Protein 6J2M (pdb70)

Nearest PDB structures (foldseek):
  7f2j-assembly1_B  TM=9.650E-01  e=1.992E-19  Arabidopsis thaliana
  8p3c-assembly1_B  TM=9.502E-01  e=8.152E-13  Burkholderia pseudomallei
  1fkl-assembly1_A  TM=9.193E-01  e=1.259E-12  Bos taurus
  8xi9-assembly1_A  TM=9.113E-01  e=2.054E-12  Homo sapiens
  1bl4-assembly1_B  TM=9.195E-01  e=1.108E-11  Homo sapiens

Sequence (111 aa):
YPNGLIVEELSMGKPNGKRADPGKTVSVRYIGKLQKNGKIFDSNIGKSPFKFRLGIGSVIKKGWDVGVNGMRVGDKRKLTIPPSMGYGVKGAGGQIPPNSWLTFDVELINVQ

Solvent-accessible surface area: 6076 Å² total; per-residue (Å²): 191,44,118,29,30,86,62,87,114,84,45,118,23,121,129,94,2,119,115,0,40,91,37,89,46,0,2,0,101,32,45,0,38,12,66,139,75,41,136,113,53,64,33,17,93,86,151,82,82,70,104,11,133,2,45,105,57,80,26,23,127,0,10,22,72,0,0,65,32,0,79,22,17,6,85,30,61,0,23,0,10,29,100,27,17,87,22,118,101,10,30,85,95,45,13,48,81,90,8,50,0,7,12,35,3,30,1,61,44,9,122

Structure (mmCIF, N/CA/C/O backbone):
data_6J2M
#
_entry.id   6J2M
#
_cell.length_a   43.040
_cell.length_b   48.190
_cell.length_c   59.500
_cell.angle_alpha   90.00
_cell.angle_beta   90.00
_cell.angle_gamma   90.00
#
_symmetry.space_group_name_H-M   'P 21 21 21'
#
loop_
_entity.id
_entity.type
_entity.pdbx_description
1 polymer 'Peptidyl-prolyl cis-trans isomerase FKBP53'
2 non-polymer 8-DEETHYL-8-[BUT-3-ENYL]-ASCOMYCIN
3 non-polymer 'CHLORIDE ION'
4 water water
#
loop_
_atom_site.group_PDB
_atom_site.id
_atom_site.type_symbol
_atom_site.label_atom_id
_atom_site.label_alt_id
_atom_site.label_comp_id
_atom_site.label_asym_id
_atom_site.label_entity_id
_atom_site.label_seq_id
_atom_site.pdbx_PDB_ins_code
_atom_site.Cartn_x
_atom_site.Cartn_y
_atom_site.Cartn_z
_atom_site.occupancy
_atom_site.B_iso_or_equiv
_atom_site.auth_seq_id
_atom_site.auth_comp_id
_atom_site.auth_asym_id
_atom_site.auth_atom_id
_atom_site.pdbx_PDB_model_num
ATOM 1 N N . TYR A 1 13 ? -9.343 -14.360 -23.125 1.00 30.03 367 TYR A N 1
ATOM 2 C CA . TYR A 1 13 ? -8.392 -13.985 -22.097 1.00 22.91 367 TYR A CA 1
ATOM 3 C C . TYR A 1 13 ? -7.632 -12.764 -22.527 1.00 27.52 367 TYR A C 1
ATOM 4 O O . TYR A 1 13 ? -7.383 -12.533 -23.685 1.00 30.61 367 TYR A O 1
ATOM 13 N N . PRO A 1 14 ? -7.309 -11.895 -21.575 1.00 22.24 368 PRO A N 1
ATOM 14 C CA . PRO A 1 14 ? -6.578 -10.679 -21.922 1.00 22.22 368 PRO A CA 1
ATOM 15 C C . PRO A 1 14 ? -5.187 -10.979 -22.404 1.00 23.00 368 PRO A C 1
ATOM 16 O O . PRO A 1 14 ? -4.598 -11.995 -21.988 1.00 22.73 368 PRO A O 1
ATOM 20 N N . ASN A 1 15 ? -4.640 -10.092 -23.229 1.00 26.42 369 ASN A N 1
ATOM 21 C CA . ASN A 1 15 ? -3.257 -10.203 -23.667 1.00 31.81 369 ASN A CA 1
ATOM 22 C C . ASN A 1 15 ? -2.294 -10.089 -22.489 1.00 24.91 369 ASN A C 1
ATOM 23 O O . ASN A 1 15 ? -1.275 -10.779 -22.444 1.00 36.57 369 ASN A O 1
ATOM 25 N N . GLY A 1 16 ? -2.619 -9.220 -21.535 1.00 21.49 370 GLY A N 1
ATOM 26 C CA . GLY A 1 16 ? -1.800 -9.065 -20.368 1.00 16.87 370 GLY A CA 1
ATOM 27 C C . GLY A 1 16 ? -2.638 -8.987 -19.029 1.00 14.74 370 GLY A C 1
ATOM 28 O O . GLY A 1 16 ? -3.758 -9.460 -18.902 1.00 13.77 370 GLY A O 1
ATOM 29 N N . LEU A 1 17 ? -2.057 -8.323 -18.039 1.00 11.81 371 LEU A N 1
ATOM 30 C CA . LEU A 1 17 ? -2.651 -8.187 -16.752 1.00 10.64 371 LEU A CA 1
ATOM 31 C C . LEU A 1 17 ? -3.969 -7.358 -16.823 1.00 10.52 371 LEU A C 1
ATOM 32 O O . LEU A 1 17 ? -3.989 -6.383 -17.595 1.00 11.78 371 LEU A O 1
ATOM 37 N N . ILE A 1 18 ? -5.022 -7.710 -16.054 1.00 8.71 372 ILE A N 1
ATOM 38 C CA . ILE A 1 18 ? -6.171 -6.809 -15.847 1.00 8.65 372 ILE A CA 1
ATOM 39 C C . ILE A 1 18 ? -6.127 -6.363 -14.401 1.00 7.27 372 ILE A C 1
ATOM 40 O O . ILE A 1 18 ? -5.898 -7.183 -13.491 1.00 7.90 372 ILE A O 1
ATOM 45 N N . VAL A 1 19 ? -6.334 -5.074 -14.179 1.00 6.91 373 VAL A N 1
ATOM 46 C CA . VAL A 1 19 ? -6.418 -4.482 -12.865 1.00 6.56 373 VAL A CA 1
ATOM 47 C C . VAL A 1 19 ? -7.761 -3.770 -12.760 1.00 7.17 373 VAL A C 1
ATOM 48 O O . VAL A 1 19 ? -8.033 -2.909 -13.579 1.00 8.89 373 VAL A O 1
ATOM 52 N N . GLU A 1 20 ? -8.555 -4.130 -11.751 1.00 7.65 374 GLU A N 1
ATOM 53 C CA . GLU A 1 20 ? -9.853 -3.516 -11.544 1.00 8.44 374 GLU A CA 1
ATOM 54 C C . GLU A 1 20 ? -9.829 -2.795 -10.178 1.00 8.56 374 GLU A C 1
ATOM 55 O O . GLU A 1 20 ? -9.414 -3.355 -9.186 1.00 9.05 374 GLU A O 1
ATOM 61 N N . GLU A 1 21 ? -10.397 -1.594 -10.176 1.00 8.89 375 GLU A N 1
ATOM 62 C CA . GLU A 1 21 ? -10.667 -0.889 -8.927 1.00 9.59 375 GLU A CA 1
ATOM 63 C C . GLU A 1 21 ? -11.945 -1.402 -8.300 1.00 10.03 375 GLU A C 1
ATOM 64 O O . GLU A 1 21 ? -13.002 -1.275 -8.897 1.00 13.32 375 GLU A O 1
ATOM 70 N N . LEU A 1 22 ? -11.852 -2.007 -7.133 1.00 10.09 376 LEU A N 1
ATOM 71 C CA . LEU A 1 22 ? -13.010 -2.537 -6.430 1.00 11.76 376 LEU A CA 1
ATOM 72 C C . LEU A 1 22 ? -13.626 -1.445 -5.544 1.00 13.53 376 LEU A C 1
ATOM 73 O O . LEU A 1 22 ? -14.850 -1.294 -5.493 1.00 17.88 376 LEU A O 1
ATOM 78 N N . SER A 1 23 ? -12.771 -0.668 -4.883 1.00 14.88 377 SER A N 1
ATOM 79 C CA . SER A 1 23 ? -13.212 0.462 -4.065 1.00 18.02 377 SER A CA 1
ATOM 80 C C . SER A 1 23 ? -12.044 1.409 -3.795 1.00 16.57 377 SER A C 1
ATOM 81 O O . SER A 1 23 ? -10.893 0.975 -3.744 1.00 15.77 377 SER A O 1
ATOM 84 N N . MET A 1 24 ? -12.330 2.699 -3.626 1.00 18.24 378 MET A N 1
ATOM 85 C CA . MET A 1 24 ? -11.267 3.662 -3.396 1.00 19.47 378 MET A CA 1
ATOM 86 C C . MET A 1 24 ? -11.118 4.011 -1.949 1.00 18.69 378 MET A C 1
ATOM 87 O O . MET A 1 24 ? -12.107 4.142 -1.227 1.00 21.92 378 MET A O 1
ATOM 92 N N . GLY A 1 25 ? -9.879 4.079 -1.534 1.00 15.92 379 GLY A N 1
ATOM 93 C CA . GLY A 1 25 ? -9.583 4.406 -0.176 1.00 17.96 379 GLY A CA 1
ATOM 94 C C . GLY A 1 25 ? -9.497 5.876 -0.039 1.00 18.16 379 GLY A C 1
ATOM 95 O O . GLY A 1 25 ? -10.339 6.641 -0.497 1.00 27.34 379 GLY A O 1
ATOM 96 N N . LYS A 1 26 ? -8.469 6.310 0.682 1.00 20.73 380 LYS A N 1
ATOM 97 C CA . LYS A 1 26 ? -8.291 7.726 0.981 1.00 21.32 380 LYS A CA 1
ATOM 98 C C . LYS A 1 26 ? -7.763 8.456 -0.243 1.00 20.48 380 LYS A C 1
ATOM 99 O O . LYS A 1 26 ? -6.773 8.037 -0.841 1.00 18.55 380 LYS A O 1
ATOM 105 N N . PRO A 1 27 ? -8.423 9.546 -0.621 1.00 30.71 381 PRO A N 1
ATOM 106 C CA . PRO A 1 27 ? -8.001 10.273 -1.829 1.00 33.28 381 PRO A CA 1
ATOM 107 C C . PRO A 1 27 ? -6.553 10.811 -1.827 1.00 32.96 381 PRO A C 1
ATOM 108 O O . PRO A 1 27 ? -5.882 10.894 -2.802 1.00 32.70 381 PRO A O 1
ATOM 112 N N . ASN A 1 28 ? -6.123 11.190 -0.659 1.00 26.28 382 ASN A N 1
ATOM 113 C CA . ASN A 1 28 ? -4.784 11.609 -0.382 1.00 22.24 382 ASN A CA 1
ATOM 114 C C . ASN A 1 28 ? -4.005 10.563 0.443 1.00 18.66 382 ASN A C 1
ATOM 115 O O . ASN A 1 28 ? -3.060 10.910 1.093 1.00 24.49 382 ASN A O 1
ATOM 117 N N . GLY A 1 29 ? -4.437 9.311 0.413 1.00 17.98 383 GLY A N 1
ATOM 118 C CA . GLY A 1 29 ? -3.679 8.255 1.062 1.00 17.14 383 GLY A CA 1
ATOM 119 C C . GLY A 1 29 ? -2.294 8.133 0.463 1.00 13.82 383 GLY A C 1
ATOM 120 O O . GLY A 1 29 ? -2.104 8.432 -0.715 1.00 15.53 383 GLY A O 1
ATOM 121 N N . LYS A 1 30 ? -1.347 7.656 1.233 1.00 12.32 384 LYS A N 1
ATOM 122 C CA . LYS A 1 30 ? -0.007 7.440 0.706 1.00 11.98 384 LYS A CA 1
ATOM 123 C C . LYS A 1 30 ? -0.085 6.558 -0.546 1.00 10.40 384 LYS A C 1
ATOM 124 O O . LYS A 1 30 ? -0.847 5.558 -0.553 1.00 11.03 384 LYS A O 1
ATOM 130 N N . ARG A 1 31 ? 0.738 6.852 -1.527 1.00 10.06 385 ARG A N 1
ATOM 131 C CA . ARG A 1 31 ? 0.709 6.124 -2.811 1.00 9.13 385 ARG A CA 1
ATOM 132 C C . ARG A 1 31 ? 1.866 5.117 -2.885 1.00 8.26 385 ARG A C 1
ATOM 133 O O . ARG A 1 31 ? 3.010 5.389 -2.553 1.00 9.26 385 ARG A O 1
ATOM 141 N N . ALA A 1 32 ? 1.526 3.940 -3.394 1.00 7.22 386 ALA A N 1
ATOM 142 C CA . ALA A 1 32 ? 2.499 2.875 -3.614 1.00 7.18 386 ALA A CA 1
ATOM 143 C C . ALA A 1 32 ? 3.317 3.197 -4.864 1.00 7.22 386 ALA A C 1
ATOM 144 O O . ALA A 1 32 ? 2.802 3.077 -5.986 1.00 8.21 386 ALA A O 1
ATOM 146 N N . ASP A 1 33 ? 4.566 3.583 -4.660 1.00 7.32 387 ASP A N 1
ATOM 147 C CA . ASP A 1 33 ? 5.487 3.911 -5.736 1.00 7.92 387 ASP A CA 1
ATOM 148 C C . ASP A 1 33 ? 6.644 2.937 -5.716 1.00 7.61 387 ASP A C 1
ATOM 149 O O . ASP A 1 33 ? 7.070 2.475 -4.657 1.00 7.93 387 ASP A O 1
ATOM 154 N N . PRO A 1 34 ? 7.265 2.666 -6.898 1.00 8.45 388 PRO A N 1
ATOM 155 C CA . PRO A 1 34 ? 8.448 1.820 -6.935 1.00 8.97 388 PRO A CA 1
ATOM 156 C C . PRO A 1 34 ? 9.497 2.289 -5.946 1.00 8.40 388 PRO A C 1
ATOM 157 O O . PRO A 1 34 ? 9.801 3.481 -5.889 1.00 10.00 388 PRO A O 1
ATOM 161 N N . GLY A 1 35 ? 10.072 1.344 -5.232 1.00 8.35 389 GLY A N 1
ATOM 162 C CA . GLY A 1 35 ? 11.076 1.587 -4.223 1.00 9.45 389 GLY A CA 1
ATOM 163 C C . GLY A 1 35 ? 10.550 1.653 -2.822 1.00 9.19 389 GLY A C 1
ATOM 164 O O . GLY A 1 35 ? 11.303 1.460 -1.855 1.00 11.86 389 GLY A O 1
ATOM 165 N N . LYS A 1 36 ? 9.271 1.888 -2.638 1.00 8.11 390 LYS A N 1
ATOM 166 C CA . LYS A 1 36 ? 8.664 1.889 -1.311 1.00 8.17 390 LYS A CA 1
ATOM 167 C C . LYS A 1 36 ? 8.427 0.477 -0.810 1.00 6.97 390 LYS A C 1
ATOM 168 O O . LYS A 1 36 ? 8.144 -0.429 -1.599 1.00 7.71 390 LYS A O 1
ATOM 174 N N . THR A 1 37 ? 8.469 0.311 0.504 1.00 7.16 391 THR A N 1
ATOM 175 C CA . THR A 1 37 ? 7.960 -0.911 1.126 1.00 6.20 391 THR A CA 1
ATOM 176 C C . THR A 1 37 ? 6.472 -0.731 1.358 1.00 7.02 391 THR A C 1
ATOM 177 O O . THR A 1 37 ? 6.057 0.191 2.075 1.00 8.81 391 THR A O 1
ATOM 181 N N . VAL A 1 38 ? 5.695 -1.589 0.733 1.00 6.17 392 VAL A N 1
ATOM 182 C CA . VAL A 1 38 ? 4.241 -1.487 0.797 1.00 6.66 392 VAL A CA 1
ATOM 183 C C . VAL A 1 38 ? 3.667 -2.683 1.556 1.00 6.85 392 VAL A C 1
ATOM 184 O O . VAL A 1 38 ? 4.257 -3.772 1.497 1.00 8.66 392 VAL A O 1
ATOM 188 N N . SER A 1 39 ? 2.575 -2.435 2.285 1.00 6.63 393 SER A N 1
ATOM 189 C CA . SER A 1 39 ? 1.955 -3.467 3.119 1.00 7.14 393 SER A CA 1
ATOM 190 C C . SER A 1 39 ? 0.557 -3.743 2.564 1.00 7.22 393 SER A C 1
ATOM 191 O O . SER A 1 39 ? -0.217 -2.773 2.319 1.00 7.54 393 SER A O 1
ATOM 194 N N . VAL A 1 40 ? 0.296 -5.010 2.237 1.00 7.35 394 VAL A N 1
ATOM 195 C CA . VAL A 1 40 ? -0.919 -5.377 1.460 1.00 8.24 394 VAL A CA 1
ATOM 196 C C . VAL A 1 40 ? -1.638 -6.547 2.181 1.00 9.83 394 VAL A C 1
ATOM 197 O O . VAL A 1 40 ? -1.002 -7.527 2.626 1.00 16.38 394 VAL A O 1
ATOM 201 N N . ARG A 1 41 ? -2.947 -6.418 2.251 1.00 7.42 395 ARG A 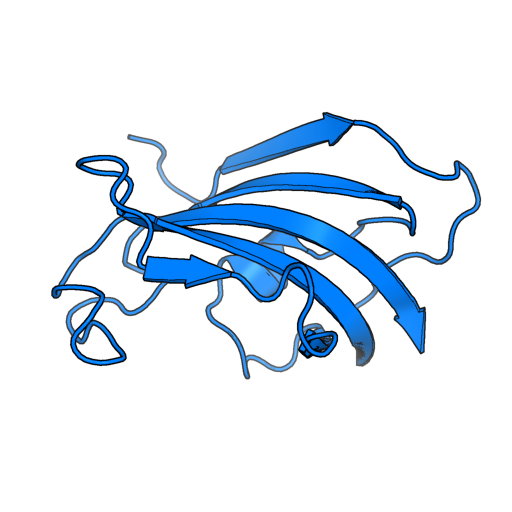N 1
ATOM 202 C CA . ARG A 1 41 ? -3.843 -7.521 2.642 1.00 7.41 395 ARG A CA 1
ATOM 203 C C . ARG A 1 41 ? -4.317 -8.164 1.335 1.00 6.45 395 ARG A C 1
ATOM 204 O O . ARG A 1 41 ? -4.650 -7.467 0.393 1.00 7.48 395 ARG A O 1
ATOM 211 N N . TYR A 1 42 ? -4.344 -9.481 1.265 1.00 5.94 396 TYR A N 1
ATOM 212 C CA . TYR A 1 42 ? -4.713 -10.130 -0.004 1.00 5.82 396 TYR A CA 1
ATOM 213 C C . TYR A 1 42 ? -5.415 -11.473 0.202 1.00 5.58 396 TYR A C 1
ATOM 214 O O . TYR A 1 42 ? -5.357 -12.086 1.251 1.00 6.25 396 TYR A O 1
ATOM 223 N N . ILE A 1 43 ? -6.073 -11.879 -0.884 1.00 5.75 397 ILE A N 1
ATOM 224 C CA . ILE A 1 43 ? -6.584 -13.236 -1.085 1.00 5.85 397 ILE A CA 1
ATOM 225 C C . ILE A 1 43 ? -6.121 -13.676 -2.481 1.00 5.82 397 ILE A C 1
ATOM 226 O O . ILE A 1 43 ? -6.322 -12.916 -3.441 1.00 6.71 397 ILE A O 1
ATOM 231 N N . GLY A 1 44 ? -5.510 -14.849 -2.585 1.00 5.80 398 GLY A N 1
ATOM 232 C CA . GLY A 1 44 ? -5.057 -15.399 -3.857 1.00 6.13 398 GLY A CA 1
ATOM 233 C C . GLY A 1 44 ? -5.886 -16.611 -4.240 1.00 6.14 398 GLY A C 1
ATOM 234 O O . GLY A 1 44 ? -6.166 -17.472 -3.403 1.00 6.39 398 GLY A O 1
ATOM 235 N N . LYS A 1 45 ? -6.228 -16.659 -5.539 1.00 6.96 399 LYS A N 1
ATOM 236 C CA . LYS A 1 45 ? -7.124 -17.693 -6.061 1.00 6.62 399 LYS A CA 1
ATOM 237 C C . LYS A 1 45 ? -6.640 -18.144 -7.438 1.00 6.46 399 LYS A C 1
ATOM 238 O O . LYS A 1 45 ? -6.048 -17.375 -8.207 1.00 7.68 399 LYS A O 1
ATOM 244 N N . LEU A 1 46 ? -6.942 -19.388 -7.763 1.00 6.36 400 LEU A N 1
ATOM 245 C CA . LEU A 1 46 ? -6.778 -19.881 -9.120 1.00 6.76 400 LEU A CA 1
ATOM 246 C C . LEU A 1 46 ? -7.887 -19.342 -9.975 1.00 7.21 400 LEU A C 1
ATOM 247 O O . LEU A 1 46 ? -9.076 -19.569 -9.683 1.00 9.01 400 LEU A O 1
ATOM 252 N N . GLN A 1 47 ? -7.568 -18.662 -11.083 1.00 7.35 401 GLN A N 1
ATOM 253 C CA . GLN A 1 47 ? -8.612 -18.103 -11.916 1.00 8.75 401 GLN A CA 1
ATOM 254 C C . GLN A 1 47 ? -9.474 -19.168 -12.563 1.00 9.04 401 GLN A C 1
ATOM 255 O O . GLN A 1 47 ? -10.658 -18.917 -12.820 1.00 11.46 401 GLN A O 1
ATOM 261 N N . LYS A 1 48 ? -8.929 -20.343 -12.873 1.00 9.09 402 LYS A N 1
ATOM 262 C CA . LYS A 1 48 ? -9.655 -21.300 -13.694 1.00 10.99 402 LYS A CA 1
ATOM 263 C C . LYS A 1 48 ? -10.851 -21.851 -12.962 1.00 11.00 402 LYS A C 1
ATOM 264 O O . LYS A 1 48 ? -11.830 -22.234 -13.594 1.00 14.60 402 LYS A O 1
ATOM 270 N N . ASN A 1 49 ? -10.803 -21.942 -11.627 1.00 10.73 403 ASN A N 1
ATOM 271 C CA . ASN A 1 49 ? -11.855 -22.579 -10.836 1.00 11.07 403 ASN A CA 1
ATOM 272 C C . ASN A 1 49 ? -12.254 -21.820 -9.620 1.00 9.07 403 ASN A C 1
ATOM 273 O O . ASN A 1 49 ? -13.139 -22.253 -8.905 1.00 10.25 403 ASN A O 1
ATOM 278 N N . GLY A 1 50 ? -11.579 -20.709 -9.327 1.00 8.59 404 GLY A N 1
ATOM 279 C CA . GLY A 1 50 ? -11.873 -19.902 -8.158 1.00 8.30 404 GLY A CA 1
ATOM 280 C C . GLY A 1 50 ? -11.398 -20.449 -6.827 1.00 7.92 404 GLY A C 1
ATOM 281 O O . GLY A 1 50 ? -11.724 -19.873 -5.795 1.00 8.77 404 GLY A O 1
ATOM 282 N N . LYS A 1 51 ? -10.631 -21.522 -6.822 1.00 7.43 405 LYS A N 1
ATOM 283 C CA . LYS A 1 51 ? -10.143 -22.065 -5.559 1.00 7.92 405 LYS A CA 1
ATOM 284 C C . LYS A 1 51 ? -9.177 -21.093 -4.894 1.00 7.24 405 LYS A C 1
ATOM 285 O O . LYS A 1 51 ? -8.257 -20.582 -5.551 1.00 8.59 405 LYS A O 1
ATOM 291 N N . ILE A 1 52 ? -9.355 -20.881 -3.607 1.00 7.27 406 ILE A N 1
ATOM 292 C CA . ILE A 1 52 ? -8.517 -19.974 -2.854 1.00 6.68 406 ILE A CA 1
ATOM 293 C C . ILE A 1 52 ? -7.319 -20.736 -2.296 1.00 7.03 406 ILE A C 1
ATOM 294 O O . ILE A 1 52 ? -7.488 -21.781 -1.682 1.00 9.64 406 ILE A O 1
ATOM 299 N N . PHE A 1 53 ? -6.108 -20.220 -2.532 1.00 6.86 407 PHE A N 1
ATOM 300 C CA . PHE A 1 53 ? -4.895 -20.863 -2.028 1.00 7.94 407 PHE A CA 1
ATOM 301 C C . PHE A 1 53 ? -4.251 -20.115 -0.883 1.00 7.70 407 PHE A C 1
ATOM 302 O O . PHE A 1 53 ? -3.438 -20.720 -0.187 1.00 10.11 407 PHE A O 1
ATOM 310 N N . ASP A 1 54 ? -4.553 -18.831 -0.643 1.00 7.02 408 ASP A N 1
ATOM 311 C CA . ASP A 1 54 ? -3.899 -18.121 0.469 1.00 6.68 408 ASP A CA 1
ATOM 312 C C . ASP A 1 54 ? -4.658 -16.857 0.770 1.00 6.48 408 ASP A C 1
ATOM 313 O O . ASP A 1 54 ? -5.279 -16.247 -0.117 1.00 7.27 408 ASP A O 1
ATOM 318 N N . SER A 1 55 ? -4.516 -16.392 2.005 1.00 7.18 409 SER A N 1
ATOM 319 C CA . SER A 1 55 ? -4.914 -15.059 2.432 1.00 7.60 409 SER A CA 1
ATOM 320 C C . SER A 1 55 ? -4.089 -14.722 3.652 1.00 7.24 409 SER A C 1
ATOM 321 O O . SER A 1 55 ? -3.746 -15.594 4.456 1.00 9.18 409 SER A O 1
ATOM 324 N N . ASN A 1 56 ? -3.833 -13.426 3.841 1.00 7.47 410 ASN A N 1
ATOM 325 C CA . ASN A 1 56 ? -3.261 -12.961 5.088 1.00 7.94 410 ASN A CA 1
ATOM 326 C C . ASN A 1 56 ? -4.260 -12.140 5.900 1.00 7.83 410 ASN A C 1
ATOM 327 O O . ASN A 1 56 ? -3.859 -11.516 6.879 1.00 9.12 410 ASN A O 1
ATOM 332 N N . ILE A 1 57 ? -5.553 -12.169 5.570 1.00 7.63 411 ILE A N 1
ATOM 333 C CA . ILE A 1 57 ? -6.525 -11.465 6.397 1.00 8.23 411 ILE A CA 1
ATOM 334 C C . ILE A 1 57 ? -6.544 -12.087 7.788 1.00 9.39 411 ILE A C 1
ATOM 335 O O . ILE A 1 57 ? -6.556 -13.315 7.924 1.00 10.45 411 ILE A O 1
ATOM 340 N N . GLY A 1 58 ? -6.468 -11.237 8.797 1.00 12.03 412 GLY A N 1
ATOM 341 C CA . GLY A 1 58 ? -6.396 -11.725 10.194 1.00 14.51 412 GLY A CA 1
ATOM 342 C C . GLY A 1 58 ? -5.068 -12.323 10.621 1.00 16.19 412 GLY A C 1
ATOM 343 O O . GLY A 1 58 ? -4.940 -12.804 11.761 1.00 21.29 412 GLY A O 1
ATOM 344 N N . LYS A 1 59 ? -4.068 -12.132 9.789 1.00 15.84 413 LYS A N 1
ATOM 345 C CA . LYS A 1 59 ? -2.729 -12.645 10.022 1.00 18.99 413 LYS A CA 1
ATOM 346 C C . LYS A 1 59 ? -1.789 -11.435 9.859 1.00 23.54 413 LYS A C 1
ATOM 347 O O . LYS A 1 59 ? -2.156 -10.206 9.889 1.00 29.48 413 LYS A O 1
ATOM 353 N N . SER A 1 60 ? -0.588 -11.711 9.679 1.00 25.38 414 SER A N 1
ATOM 354 C CA . SER A 1 60 ? 0.344 -10.586 9.657 1.00 22.96 414 SER A CA 1
ATOM 355 C C . SER A 1 60 ? 0.306 -9.843 8.299 1.00 17.56 414 SER A C 1
ATOM 356 O O . SER A 1 60 ? 0.061 -10.438 7.318 1.00 14.28 414 SER A O 1
ATOM 359 N N . PRO A 1 61 ? 0.567 -8.540 8.288 1.00 22.28 415 PRO A N 1
ATOM 360 C CA . PRO A 1 61 ? 0.566 -7.789 7.024 1.00 21.15 415 PRO A CA 1
ATOM 361 C C . PRO A 1 61 ? 1.696 -8.238 6.095 1.00 15.69 415 PRO A C 1
ATOM 362 O O . PRO A 1 61 ? 2.796 -8.500 6.582 1.00 21.01 415 PRO A O 1
ATOM 366 N N . PHE A 1 62 ? 1.440 -8.329 4.790 1.00 9.81 416 PHE A N 1
ATOM 367 C CA . PHE A 1 62 ? 2.477 -8.756 3.868 1.00 7.60 416 PHE A CA 1
ATOM 368 C C . PHE A 1 62 ? 3.154 -7.526 3.329 1.00 6.23 416 PHE A C 1
ATOM 369 O O . PHE A 1 62 ? 2.514 -6.667 2.749 1.00 7.76 416 PHE A O 1
ATOM 377 N N . LYS A 1 63 ? 4.457 -7.429 3.531 1.00 6.39 417 LYS A N 1
ATOM 378 C CA . LYS A 1 63 ? 5.249 -6.283 3.069 1.00 6.08 417 LYS A CA 1
ATOM 379 C C . LYS A 1 63 ? 6.222 -6.710 1.988 1.00 6.21 417 LYS A C 1
ATOM 380 O O . LYS A 1 63 ? 6.898 -7.734 2.103 1.00 6.82 417 LYS A O 1
ATOM 386 N N . PHE A 1 64 ? 6.317 -5.885 0.952 1.00 6.22 418 PHE A N 1
ATOM 387 C CA . PHE A 1 64 ? 7.313 -6.102 -0.085 1.00 6.27 418 PHE A CA 1
ATOM 388 C C . PHE A 1 64 ? 7.771 -4.773 -0.622 1.00 6.11 418 PHE A C 1
ATOM 389 O O . PHE A 1 64 ? 7.057 -3.761 -0.498 1.00 6.92 418 PHE A O 1
ATOM 397 N N . ARG A 1 65 ? 8.959 -4.757 -1.218 1.00 6.51 419 ARG A N 1
ATOM 398 C CA . ARG A 1 65 ? 9.483 -3.558 -1.858 1.00 6.33 419 ARG A CA 1
ATOM 399 C C . ARG A 1 65 ? 8.988 -3.512 -3.297 1.00 6.12 419 ARG A C 1
ATOM 400 O O . ARG A 1 65 ? 9.345 -4.364 -4.111 1.00 6.73 419 ARG A O 1
ATOM 408 N N . LEU A 1 66 ? 8.157 -2.523 -3.605 1.00 6.57 420 LEU A N 1
ATOM 409 C CA . LEU A 1 66 ? 7.517 -2.457 -4.904 1.00 6.68 420 LEU A CA 1
ATOM 410 C C . LEU A 1 66 ? 8.544 -2.221 -5.975 1.00 6.56 420 LEU A C 1
ATOM 411 O O . LEU A 1 66 ? 9.393 -1.315 -5.886 1.00 8.03 420 LEU A O 1
ATOM 416 N N . GLY A 1 67 ? 8.455 -3.008 -7.049 1.00 7.16 421 GLY A N 1
ATOM 417 C CA . GLY A 1 67 ? 9.270 -2.781 -8.219 1.00 8.82 421 GLY A CA 1
ATOM 418 C C . GLY A 1 67 ? 10.580 -3.465 -8.282 1.00 10.26 421 GLY A C 1
ATOM 419 O O . GLY A 1 67 ? 11.266 -3.318 -9.301 1.00 15.27 421 GLY A O 1
ATOM 420 N N . ILE A 1 68 ? 10.954 -4.246 -7.301 1.00 9.35 422 ILE A N 1
ATOM 421 C CA . ILE A 1 68 ? 12.247 -4.911 -7.362 1.00 10.97 422 ILE A CA 1
ATOM 422 C C . ILE A 1 68 ? 12.188 -6.313 -7.876 1.00 10.17 422 ILE A C 1
ATOM 423 O O . ILE A 1 68 ? 13.230 -6.973 -7.951 1.00 10.53 422 ILE A O 1
ATOM 428 N N . GLY A 1 69 ? 11.010 -6.808 -8.224 1.00 9.97 423 GLY A N 1
ATOM 429 C CA . GLY A 1 69 ? 10.882 -8.146 -8.752 1.00 9.54 423 GLY A CA 1
ATOM 430 C C . GLY A 1 69 ? 10.997 -9.236 -7.692 1.00 7.79 423 GLY A C 1
ATOM 431 O O . GLY A 1 69 ? 11.308 -10.365 -8.072 1.00 8.89 423 GLY A O 1
ATOM 432 N N . SER A 1 70 ? 10.696 -8.950 -6.443 1.00 6.84 424 SER A N 1
ATOM 433 C CA . SER A 1 70 ? 10.639 -10.029 -5.458 1.00 6.80 424 SER A CA 1
ATOM 434 C C . SER A 1 70 ? 9.321 -10.791 -5.473 1.00 6.04 424 SER A C 1
ATOM 435 O O . SER A 1 70 ? 9.265 -11.955 -5.087 1.00 7.27 424 SER A O 1
ATOM 438 N N . VAL A 1 71 ? 8.264 -10.110 -5.858 1.00 6.27 425 VAL A N 1
ATOM 439 C CA . VAL A 1 71 ? 6.954 -10.702 -6.081 1.00 5.79 425 VAL A CA 1
ATOM 440 C C . VAL A 1 71 ? 6.784 -11.015 -7.563 1.00 5.97 425 VAL A C 1
ATOM 441 O O . VAL A 1 71 ? 7.534 -10.501 -8.417 1.00 6.97 425 VAL A O 1
ATOM 445 N N . ILE A 1 72 ? 5.770 -11.796 -7.866 1.00 5.77 426 ILE A N 1
ATOM 446 C CA . ILE A 1 72 ? 5.373 -12.017 -9.252 1.00 5.88 426 ILE A CA 1
ATOM 447 C C . ILE A 1 72 ? 5.093 -10.696 -9.956 1.00 5.51 426 ILE A C 1
ATOM 448 O O . ILE A 1 72 ? 4.651 -9.710 -9.353 1.00 5.71 426 ILE A O 1
ATOM 453 N N . LYS A 1 73 ? 5.337 -10.677 -11.264 1.00 6.01 427 LYS A N 1
ATOM 454 C CA A LYS A 1 73 ? 5.225 -9.452 -12.020 0.70 6.53 427 LYS A CA 1
ATOM 455 C CA B LYS A 1 73 ? 5.230 -9.439 -12.034 0.30 6.24 427 LYS A CA 1
ATOM 456 C C . LYS A 1 73 ? 3.851 -8.845 -11.956 1.00 6.40 427 LYS A C 1
ATOM 457 O O . LYS A 1 73 ? 3.690 -7.616 -11.927 1.00 6.84 427 LYS A O 1
ATOM 468 N N . GLY A 1 74 ? 2.813 -9.677 -11.912 1.00 6.01 428 GLY A N 1
ATOM 469 C CA . GLY A 1 74 ? 1.470 -9.131 -11.820 1.00 6.15 428 GLY A CA 1
ATOM 470 C C . GLY A 1 74 ? 1.234 -8.288 -10.587 1.00 5.72 428 GLY A C 1
ATOM 471 O O . GLY A 1 74 ? 0.389 -7.396 -10.621 1.00 6.22 428 GLY A O 1
ATOM 472 N N . TRP A 1 75 ? 1.924 -8.613 -9.486 1.00 5.39 429 TRP A N 1
ATOM 473 C CA . TRP A 1 75 ? 1.855 -7.750 -8.305 1.00 5.17 429 TRP A CA 1
ATOM 474 C C . TRP A 1 75 ? 2.699 -6.469 -8.458 1.00 5.10 429 TRP A C 1
ATOM 475 O O . TRP A 1 75 ? 2.215 -5.408 -8.054 1.00 5.84 429 TRP A O 1
ATOM 486 N N . ASP A 1 76 ? 3.905 -6.563 -8.972 1.00 5.25 430 ASP A N 1
ATOM 487 C CA . ASP A 1 76 ? 4.695 -5.324 -9.130 1.00 5.76 430 ASP A CA 1
ATOM 488 C C . ASP A 1 76 ? 3.955 -4.340 -10.034 1.00 5.83 430 ASP A C 1
ATOM 489 O O . ASP A 1 76 ? 3.936 -3.131 -9.766 1.00 7.77 430 ASP A O 1
ATOM 494 N N . VAL A 1 77 ? 3.332 -4.834 -11.102 1.00 5.56 431 VAL A N 1
ATOM 495 C CA . VAL A 1 77 ? 2.569 -3.962 -11.991 1.00 6.36 431 VAL A CA 1
ATOM 496 C C . VAL A 1 77 ? 1.241 -3.589 -11.343 1.00 6.37 431 VAL A C 1
ATOM 497 O O . VAL A 1 77 ? 0.817 -2.428 -11.373 1.00 8.64 431 VAL A O 1
ATOM 501 N N . GLY A 1 78 ? 0.562 -4.563 -10.762 1.00 5.97 432 GLY A N 1
ATOM 502 C CA . GLY A 1 78 ? -0.815 -4.400 -10.293 1.00 6.48 432 GLY A CA 1
ATOM 503 C C . GLY A 1 78 ? -1.000 -3.555 -9.080 1.00 5.54 432 GLY A C 1
ATOM 504 O O . GLY A 1 78 ? -2.035 -2.887 -8.943 1.00 6.63 432 GLY A O 1
ATOM 505 N N . VAL A 1 79 ? -0.037 -3.586 -8.141 1.00 5.54 433 VAL A N 1
ATOM 506 C CA . VAL A 1 79 ? -0.112 -2.812 -6.917 1.00 5.75 433 VAL A CA 1
ATOM 507 C C . VAL A 1 79 ? 0.317 -1.362 -7.122 1.00 5.27 433 VAL A C 1
ATOM 508 O O . VAL A 1 79 ? -0.070 -0.468 -6.381 1.00 6.34 433 VAL A O 1
ATOM 512 N N . ASN A 1 80 ? 1.180 -1.146 -8.126 1.00 5.58 434 ASN A N 1
ATOM 513 C CA . ASN A 1 80 ? 1.697 0.187 -8.379 1.00 6.04 434 ASN A CA 1
ATOM 514 C C . ASN A 1 80 ? 0.545 1.193 -8.520 1.00 5.80 434 ASN A C 1
ATOM 515 O O . ASN A 1 80 ? -0.416 0.941 -9.234 1.00 6.37 434 ASN A O 1
ATOM 520 N N . GLY A 1 81 ? 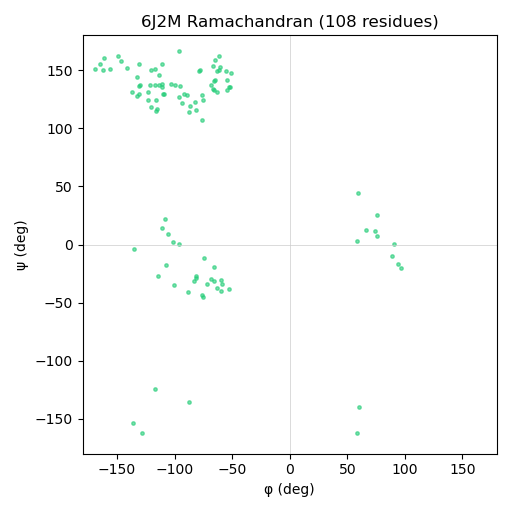0.691 2.344 -7.880 1.00 6.30 435 GLY A N 1
ATOM 521 C CA . GLY A 1 81 ? -0.276 3.393 -8.003 1.00 6.87 435 GLY A CA 1
ATOM 522 C C . GLY A 1 81 ? -1.416 3.361 -7.008 1.00 6.79 435 GLY A C 1
ATOM 523 O O . GLY A 1 81 ? -2.202 4.314 -6.930 1.00 7.64 435 GLY A O 1
ATOM 524 N N . MET A 1 82 ? -1.555 2.277 -6.247 1.00 6.59 436 MET A N 1
ATOM 525 C CA . MET A 1 82 ? -2.584 2.234 -5.208 1.00 6.32 436 MET A CA 1
ATOM 526 C C . MET A 1 82 ? -2.327 3.320 -4.190 1.00 7.17 436 MET A C 1
ATOM 527 O O . MET A 1 82 ? -1.170 3.645 -3.887 1.00 8.01 436 MET A O 1
ATOM 532 N N . ARG A 1 83 ? -3.411 3.809 -3.583 1.00 7.89 437 ARG A N 1
ATOM 533 C CA . ARG A 1 83 ? -3.337 4.637 -2.378 1.00 8.71 437 ARG A CA 1
ATOM 534 C C . ARG A 1 83 ? -3.894 3.870 -1.206 1.00 8.93 437 ARG A C 1
ATOM 535 O O . ARG A 1 83 ? -4.711 2.960 -1.389 1.00 8.96 437 ARG A O 1
ATOM 543 N N . VAL A 1 84 ? -3.451 4.231 0.002 1.00 9.20 438 VAL A N 1
ATOM 544 C CA . VAL A 1 84 ? -3.899 3.487 1.178 1.00 9.80 438 VAL A CA 1
ATOM 545 C C . VAL A 1 84 ? -5.414 3.441 1.232 1.00 10.02 438 VAL A C 1
ATOM 546 O O . VAL A 1 84 ? -6.097 4.443 1.090 1.00 11.87 438 VAL A O 1
ATOM 550 N N . GLY A 1 85 ? -5.902 2.227 1.479 1.00 9.52 439 GLY A N 1
ATOM 551 C CA . GLY A 1 85 ? -7.302 1.938 1.565 1.00 11.45 439 GLY A CA 1
ATOM 552 C C . GLY A 1 85 ? -7.902 1.461 0.254 1.00 10.69 439 GLY A C 1
ATOM 553 O O . GLY A 1 85 ? -9.012 0.916 0.262 1.00 11.56 439 GLY A O 1
ATOM 554 N N . ASP A 1 86 ? -7.223 1.679 -0.870 1.00 9.18 440 ASP A N 1
ATOM 555 C CA . ASP A 1 86 ? -7.749 1.179 -2.135 1.00 8.94 440 ASP A CA 1
ATOM 556 C C . ASP A 1 86 ? -7.804 -0.364 -2.097 1.00 8.25 440 ASP A C 1
ATOM 557 O O . ASP A 1 86 ? -6.950 -1.031 -1.499 1.00 8.16 440 ASP A O 1
ATOM 562 N N . LYS A 1 87 ? -8.796 -0.896 -2.822 1.00 8.75 441 LYS A N 1
ATOM 563 C CA . LYS A 1 87 ? -8.949 -2.325 -3.041 1.00 8.77 441 LYS A CA 1
ATOM 564 C C . LYS A 1 87 ? -8.967 -2.575 -4.540 1.00 8.66 441 LYS A C 1
ATOM 565 O O . LYS A 1 87 ? -9.695 -1.870 -5.253 1.00 10.76 441 LYS A O 1
ATOM 571 N N . ARG A 1 88 ? -8.176 -3.529 -4.989 1.00 7.39 442 ARG A N 1
ATOM 572 C CA . ARG A 1 88 ? -8.096 -3.898 -6.413 1.00 6.98 442 ARG A CA 1
ATOM 573 C C . ARG A 1 88 ? -8.228 -5.405 -6.593 1.00 6.81 442 ARG A C 1
ATOM 574 O O . ARG A 1 88 ? -7.897 -6.179 -5.705 1.00 7.50 442 ARG A O 1
ATOM 582 N N . LYS A 1 89 ? -8.677 -5.791 -7.772 1.00 6.92 443 LYS A N 1
ATOM 583 C CA . LYS A 1 89 ? -8.628 -7.173 -8.266 1.00 6.53 443 LYS A CA 1
ATOM 584 C C . LYS A 1 89 ? -7.601 -7.237 -9.384 1.00 6.65 443 LYS A C 1
ATOM 585 O O . LYS A 1 89 ? -7.662 -6.465 -10.339 1.00 7.75 443 LYS A O 1
ATOM 591 N N . LEU A 1 90 ? -6.701 -8.213 -9.256 1.00 6.00 444 LEU A N 1
ATOM 592 C CA . LEU A 1 90 ? -5.674 -8.485 -10.264 1.00 6.15 444 LEU A CA 1
ATOM 593 C C . LEU A 1 90 ? -6.010 -9.803 -10.958 1.00 6.33 444 LEU A C 1
ATOM 594 O O . LEU A 1 90 ? -6.233 -10.793 -10.272 1.00 7.59 444 LEU A O 1
ATOM 599 N N . THR A 1 91 ? -6.015 -9.779 -12.286 1.00 6.48 445 THR A N 1
ATOM 600 C CA . THR A 1 91 ? -6.158 -11.004 -13.082 1.00 6.58 445 THR A CA 1
ATOM 601 C C . THR A 1 91 ? -4.847 -11.166 -13.848 1.00 6.39 445 THR A C 1
ATOM 602 O O . THR A 1 91 ? -4.491 -10.311 -14.651 1.00 7.37 445 THR A O 1
ATOM 606 N N . ILE A 1 92 ? -4.126 -12.255 -13.556 1.00 6.21 446 ILE A N 1
ATOM 607 C CA . ILE A 1 92 ? -2.694 -12.337 -13.880 1.00 5.95 446 ILE A CA 1
ATOM 608 C C . ILE A 1 92 ? -2.459 -13.541 -14.821 1.00 6.12 446 ILE A C 1
ATOM 609 O O . ILE A 1 92 ? -2.708 -14.675 -14.423 1.00 6.63 446 ILE A O 1
ATOM 614 N N . PRO A 1 93 ? -1.959 -13.297 -16.040 1.00 6.43 447 PRO A N 1
ATOM 615 C CA . PRO A 1 93 ? -1.600 -14.412 -16.919 1.00 7.03 447 PRO A CA 1
ATOM 616 C C . PRO A 1 93 ? -0.460 -15.193 -16.336 1.00 6.61 447 PRO A C 1
ATOM 617 O O . PRO A 1 93 ? 0.366 -14.675 -15.551 1.00 6.82 447 PRO A O 1
ATOM 621 N N . PRO A 1 94 ? -0.289 -16.453 -16.755 1.00 7.00 448 PRO A N 1
ATOM 622 C CA . PRO A 1 94 ? 0.807 -17.255 -16.223 1.00 7.67 448 PRO A CA 1
ATOM 623 C C . PRO A 1 94 ? 2.191 -16.605 -16.315 1.00 7.14 448 PRO A C 1
ATOM 624 O O . PRO A 1 94 ? 3.002 -16.748 -15.392 1.00 7.60 448 PRO A O 1
ATOM 628 N N . SER A 1 95 ? 2.475 -15.898 -17.412 1.00 7.14 449 SER A N 1
ATOM 629 C CA . SER A 1 95 ? 3.777 -15.291 -17.577 1.00 7.92 449 SER A CA 1
ATOM 630 C C . SER A 1 95 ? 4.062 -14.196 -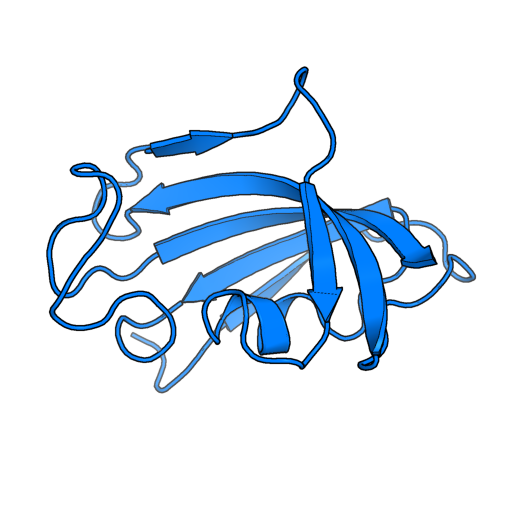16.572 1.00 7.84 449 SER A C 1
ATOM 631 O O . SER A 1 95 ? 5.233 -13.832 -16.422 1.00 10.68 449 SER A O 1
ATOM 634 N N . MET A 1 96 ? 3.033 -13.646 -15.949 1.00 6.84 450 MET A N 1
ATOM 635 C CA . MET A 1 96 ? 3.185 -12.627 -14.922 1.00 6.55 450 MET A CA 1
ATOM 636 C C . MET A 1 96 ? 2.926 -13.207 -13.535 1.00 6.47 450 MET A C 1
ATOM 637 O O . MET A 1 96 ? 2.897 -12.444 -12.545 1.00 6.64 450 MET A O 1
ATOM 642 N N . GLY A 1 97 ? 2.796 -14.522 -13.461 1.00 6.81 451 GLY A N 1
ATOM 643 C CA . GLY A 1 97 ? 2.708 -15.272 -12.204 1.00 6.79 451 GLY A CA 1
ATOM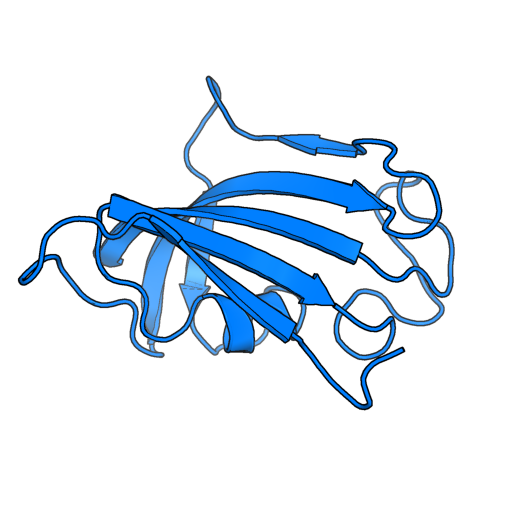 644 C C . GLY A 1 97 ? 3.906 -16.192 -12.125 1.00 6.92 451 GLY A C 1
ATOM 645 O O . GLY A 1 97 ? 5.045 -15.740 -12.203 1.00 8.23 451 GLY A O 1
ATOM 646 N N . TYR A 1 98 ? 3.621 -17.473 -11.966 1.00 7.01 452 TYR A N 1
ATOM 647 C CA . TYR A 1 98 ? 4.683 -18.473 -11.756 1.00 7.40 452 TYR A CA 1
ATOM 648 C C . TYR A 1 98 ? 5.019 -19.261 -13.012 1.00 8.04 452 TYR A C 1
ATOM 649 O O . TYR A 1 98 ? 5.866 -20.125 -12.976 1.00 10.26 452 TYR A O 1
ATOM 658 N N . GLY A 1 99 ? 4.369 -18.931 -14.137 1.00 7.09 453 GLY A N 1
ATOM 659 C CA . GLY A 1 99 ? 4.760 -19.559 -15.388 1.00 7.83 453 GLY A CA 1
ATOM 660 C C . GLY A 1 99 ? 4.603 -21.066 -15.350 1.00 7.26 453 GLY A C 1
ATOM 661 O O . GLY A 1 99 ? 3.611 -21.572 -14.793 1.00 9.49 453 GLY A O 1
ATOM 662 N N . VAL A 1 100 ? 5.576 -21.788 -15.929 1.00 6.75 454 VAL A N 1
ATOM 663 C CA . VAL A 1 100 ? 5.478 -23.261 -15.968 1.00 7.08 454 VAL A CA 1
ATOM 664 C C . VAL A 1 100 ? 5.761 -23.873 -14.600 1.00 7.93 454 VAL A C 1
ATOM 665 O O . VAL A 1 100 ? 5.538 -25.085 -14.448 1.00 9.64 454 VAL A O 1
ATOM 669 N N . LYS A 1 101 ? 6.269 -23.101 -13.640 1.00 9.63 455 LYS A N 1
ATOM 670 C CA . LYS A 1 101 ? 6.658 -23.712 -12.352 1.00 13.51 455 LYS A CA 1
ATOM 671 C C . LYS A 1 101 ? 5.622 -23.911 -11.402 1.00 17.81 455 LYS A C 1
ATOM 672 O O . LYS A 1 101 ? 5.722 -24.854 -10.596 1.00 20.23 455 LYS A O 1
ATOM 675 N N . GLY A 1 102 ? 4.648 -23.055 -11.427 1.00 15.16 456 GLY A N 1
ATOM 676 C CA . GLY A 1 102 ? 3.774 -23.030 -10.250 1.00 17.59 456 GLY A CA 1
ATOM 677 C C . GLY A 1 102 ? 4.479 -22.736 -8.913 1.00 19.63 456 GLY A C 1
ATOM 678 O O . GLY A 1 102 ? 5.581 -22.211 -8.895 1.00 17.66 456 GLY A O 1
ATOM 679 N N . ALA A 1 103 ? 3.825 -23.058 -7.797 1.0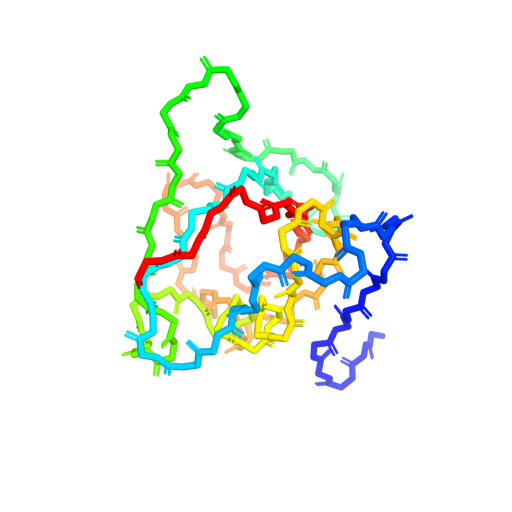0 30.00 457 ALA A N 1
ATOM 680 C CA . ALA A 1 103 ? 4.229 -22.581 -6.448 1.00 30.00 457 ALA A CA 1
ATOM 681 C C . ALA A 1 103 ? 3.567 -23.217 -5.226 1.00 30.00 457 ALA A C 1
ATOM 682 O O . ALA A 1 103 ? 2.401 -23.460 -5.235 1.00 30.00 457 ALA A O 1
ATOM 684 N N . GLY A 1 104 ? 4.293 -23.243 -4.103 1.00 30.00 458 GLY A N 1
ATOM 685 C CA . GLY A 1 104 ? 3.691 -23.612 -2.821 1.00 30.00 458 GLY A CA 1
ATOM 686 C C . GLY A 1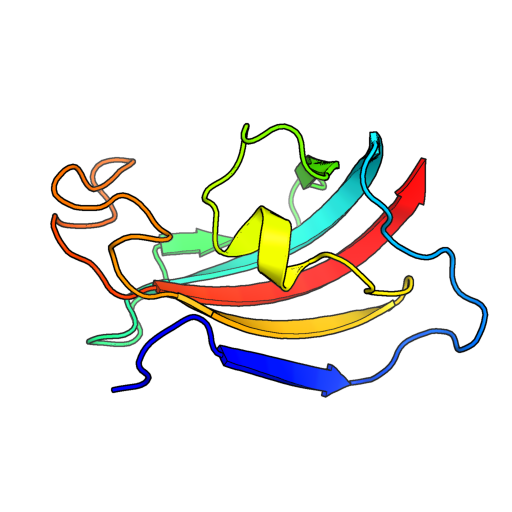 104 ? 3.052 -24.994 -2.746 1.00 30.00 458 GLY A C 1
ATOM 687 O O . GLY A 1 104 ? 2.469 -25.276 -1.677 1.00 30.00 458 GLY A O 1
ATOM 688 N N . GLY A 1 105 ? 3.136 -25.798 -3.830 1.00 40.26 459 GLY A N 1
ATOM 689 C CA . GLY A 1 105 ? 2.351 -27.055 -3.980 1.00 41.23 459 GLY A CA 1
ATOM 690 C C . GLY A 1 105 ? 0.854 -26.758 -4.088 1.00 32.74 459 GLY A C 1
ATOM 691 O O . GLY A 1 105 ? -0.026 -27.596 -4.033 1.00 41.34 459 GLY A O 1
ATOM 692 N N . GLN A 1 106 ? 0.585 -25.486 -4.298 1.00 25.83 460 GLN A N 1
ATOM 693 C CA . GLN A 1 106 ? -0.729 -24.957 -4.316 1.00 23.35 460 GLN A CA 1
ATOM 694 C C . GLN A 1 106 ? -1.222 -24.403 -5.652 1.00 19.72 460 GLN A C 1
ATOM 695 O O . GLN A 1 106 ? -2.406 -24.359 -5.932 1.00 26.68 460 GLN A O 1
ATOM 697 N N . ILE A 1 107 ? -0.279 -23.966 -6.459 1.00 16.28 461 ILE A N 1
ATOM 698 C CA . ILE A 1 107 ? -0.594 -23.335 -7.721 1.00 12.01 461 ILE A CA 1
ATOM 699 C C . ILE A 1 107 ? 0.031 -24.332 -8.732 1.00 12.84 461 ILE A C 1
ATOM 700 O O . ILE A 1 107 ? 1.241 -24.499 -8.771 1.00 15.01 461 ILE A O 1
ATOM 705 N N . PRO A 1 108 ? -0.811 -24.972 -9.536 1.00 10.11 462 PRO A N 1
ATOM 706 C CA . PRO A 1 108 ? -0.329 -25.823 -10.616 1.00 10.22 462 PRO A CA 1
ATOM 707 C C . PRO A 1 108 ? 0.492 -25.006 -11.606 1.00 8.47 462 PRO A C 1
ATOM 708 O O . PRO A 1 108 ? 0.36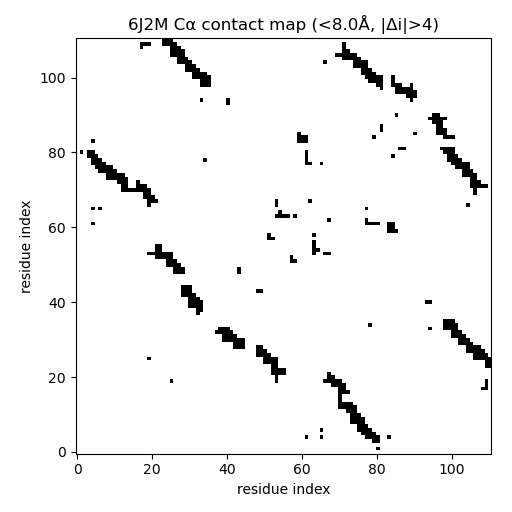3 -23.800 -11.744 1.00 8.57 462 PRO A O 1
ATOM 712 N N . PRO A 1 109 ? 1.272 -25.718 -12.418 1.00 8.41 463 PRO A N 1
ATOM 713 C CA . PRO A 1 109 ? 1.892 -25.091 -13.581 1.00 7.25 463 PRO A CA 1
ATOM 714 C C . PRO A 1 109 ? 0.871 -24.344 -14.427 1.00 6.19 463 PRO A C 1
ATOM 715 O O . PRO A 1 109 ? -0.271 -24.752 -14.577 1.00 7.55 463 PRO A O 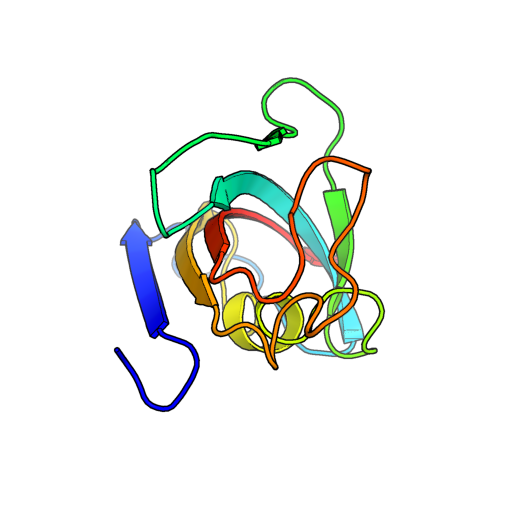1
ATOM 719 N N . ASN A 1 110 ? 1.355 -23.252 -15.047 1.00 5.84 464 ASN A N 1
ATOM 720 C CA . ASN A 1 110 ? 0.610 -22.526 -16.076 1.00 6.14 464 ASN A CA 1
ATOM 721 C C . ASN A 1 110 ? -0.719 -22.014 -15.563 1.00 6.84 464 ASN A C 1
ATOM 722 O O . ASN A 1 110 ? -1.716 -22.030 -16.260 1.00 10.66 464 ASN A O 1
ATOM 727 N N . SER A 1 111 ? -0.719 -21.448 -14.358 1.00 6.58 465 SER A N 1
ATOM 728 C CA . SER A 1 111 ? -1.959 -20.987 -13.769 1.00 7.50 465 SER A CA 1
ATOM 729 C C . SER A 1 111 ? -2.208 -19.490 -13.985 1.00 6.39 465 SER A C 1
ATOM 730 O O . SER A 1 111 ? -1.387 -18.661 -13.553 1.00 7.36 465 SER A O 1
ATOM 733 N N . TRP A 1 112 ? -3.363 -19.162 -14.523 1.00 6.39 466 TRP A N 1
ATOM 734 C CA . TRP A 1 112 ? -3.919 -17.800 -14.390 1.00 6.18 466 TRP A CA 1
ATOM 735 C C . TRP A 1 112 ? -4.298 -17.609 -12.925 1.00 6.08 466 TRP A C 1
ATOM 736 O O . TRP A 1 112 ? -4.863 -18.505 -12.277 1.00 6.80 466 TRP A O 1
ATOM 747 N N . LEU A 1 113 ? -3.986 -16.442 -12.372 1.00 6.04 467 LEU A N 1
ATOM 748 C CA . LEU A 1 113 ? -4.227 -16.157 -10.965 1.00 6.07 467 LEU A CA 1
ATOM 749 C C . LEU A 1 113 ? -5.157 -14.959 -10.834 1.00 5.69 467 LEU A C 1
ATOM 750 O O . LEU A 1 113 ? -5.129 -14.045 -11.664 1.00 7.21 467 LEU A O 1
ATOM 755 N N . THR A 1 114 ? -5.928 -14.953 -9.756 1.00 5.79 468 THR A N 1
ATOM 756 C CA . THR A 1 114 ? -6.659 -13.767 -9.330 1.00 6.32 468 THR A CA 1
ATOM 757 C C . THR A 1 114 ? -6.223 -13.415 -7.933 1.00 5.84 468 THR A C 1
ATOM 758 O O . THR A 1 114 ? -6.100 -14.309 -7.081 1.00 7.56 468 THR A O 1
ATOM 762 N N . PHE A 1 115 ? -6.016 -12.138 -7.664 1.00 5.79 469 PHE A N 1
ATOM 763 C CA . PHE A 1 115 ? -5.815 -11.675 -6.288 1.00 5.87 469 PHE A CA 1
ATOM 764 C C . PHE A 1 115 ? -6.738 -10.504 -6.023 1.00 5.76 469 PHE A C 1
ATOM 765 O O . PHE A 1 115 ? -6.840 -9.591 -6.834 1.00 7.20 469 PHE A O 1
ATOM 773 N N . ASP A 1 116 ? -7.355 -10.519 -4.854 1.00 5.67 470 ASP A N 1
ATOM 774 C CA . ASP A 1 116 ? -7.941 -9.323 -4.259 1.00 5.91 470 ASP A CA 1
ATOM 775 C C . ASP A 1 116 ? -6.880 -8.701 -3.367 1.00 6.04 470 ASP A C 1
ATOM 776 O O . ASP A 1 116 ? -6.275 -9.450 -2.572 1.00 7.17 470 ASP A O 1
ATOM 781 N N . VAL A 1 117 ? -6.612 -7.406 -3.499 1.00 6.12 471 VAL A N 1
ATOM 782 C CA . VAL A 1 117 ? -5.563 -6.759 -2.743 1.00 6.06 471 VAL A CA 1
ATOM 783 C C . VAL A 1 117 ? -6.085 -5.463 -2.146 1.00 6.31 471 VAL A C 1
ATOM 784 O O . VAL A 1 117 ? -6.824 -4.711 -2.787 1.00 7.80 471 VAL A O 1
ATOM 788 N N . GLU A 1 118 ? -5.621 -5.133 -0.943 1.00 6.94 472 GLU A N 1
ATOM 789 C CA . GLU A 1 118 ? -5.939 -3.872 -0.263 1.00 6.93 472 GLU A CA 1
ATOM 790 C C . GLU A 1 118 ? -4.633 -3.305 0.252 1.00 6.33 472 GLU A C 1
ATOM 791 O O . GLU A 1 118 ? -3.862 -3.981 0.935 1.00 6.78 472 GLU A O 1
ATOM 797 N N . LEU A 1 119 ? -4.351 -2.028 -0.081 1.00 6.48 473 LEU A N 1
ATOM 798 C CA . LEU A 1 119 ? -3.137 -1.378 0.398 1.00 6.03 473 LEU A CA 1
ATOM 799 C C . LEU A 1 119 ? -3.354 -0.851 1.806 1.00 6.69 473 LEU A C 1
ATOM 800 O O . LEU A 1 119 ? -4.267 -0.058 2.045 1.00 7.77 473 LEU A O 1
ATOM 805 N N . ILE A 1 120 ? -2.515 -1.298 2.727 1.00 6.86 474 ILE A N 1
ATOM 806 C CA . ILE A 1 120 ? -2.612 -0.939 4.141 1.00 8.32 474 ILE A CA 1
ATOM 807 C C . ILE A 1 120 ? -1.639 0.149 4.559 1.00 8.01 474 ILE A C 1
ATOM 808 O O . ILE A 1 120 ? -1.947 0.961 5.402 1.00 10.53 474 ILE A O 1
ATOM 813 N N . ASN A 1 121 ? -0.433 0.173 3.980 1.00 7.91 475 ASN A N 1
ATOM 814 C CA . ASN A 1 121 ? 0.578 1.150 4.380 1.00 8.38 475 ASN A CA 1
ATOM 815 C C . ASN A 1 121 ? 1.608 1.256 3.297 1.00 7.71 475 ASN A C 1
ATOM 816 O O . ASN A 1 121 ? 1.782 0.355 2.450 1.00 7.79 475 ASN A O 1
ATOM 821 N N . VAL A 1 122 ? 2.348 2.361 3.327 1.00 8.20 476 VAL A N 1
ATOM 822 C CA . VAL A 1 122 ? 3.494 2.652 2.455 1.00 7.75 476 VAL A CA 1
ATOM 823 C C . VAL A 1 122 ? 4.568 3.244 3.354 1.00 8.53 476 VAL A C 1
ATOM 824 O O . VAL A 1 122 ? 4.270 4.156 4.116 1.00 10.40 476 VAL A O 1
ATOM 828 N N . GLN A 1 123 ? 5.800 2.736 3.256 1.00 9.43 477 GLN A N 1
ATOM 829 C CA . GLN A 1 123 ? 6.952 3.179 4.023 1.00 10.45 477 GLN A CA 1
ATOM 830 C C . GLN A 1 123 ? 8.175 3.406 3.106 1.00 11.89 477 GLN A C 1
ATOM 831 O O . GLN A 1 123 ? 8.347 2.755 2.128 1.00 12.49 477 GLN A O 1
#

Organism: Arabidopsis thaliana (NCBI:txid3702)

Foldseek 3Di:
DDPFKDKFWPDADDPPADFQAAQKWWWKWKWKAFPVPGHTDDTQVVHDTDIDHAPPPPAFQQCSVHRHGHGAFTKMKMWGWLNSHVAQPADPVRGHHRTTMIMIMGTHDID

Radius of gyration: 13.29 Å; Cα contacts (8 Å, |Δi|>4): 268; chains: 1; bounding box: 26×39×34 Å

B-factor: mean 12.6, std 8.05, range [5.1, 47.88]

CATH classification: 3.10.50.40

GO terms:
  GO:0005634 nucleus (C, IDA)
  GO:0003755 peptidyl-prolyl cis-trans isomerase activity (F, IDA)
  GO:0042393 histone binding (F, IDA)
  GO:0006334 nucleosome assembly (P, IDA)
  GO:0005730 nucleolus (C, HDA)
  GO:0006334 nucleosome assembly (P, IMP)
  GO:0005515 protein binding (F, IPI)

InterPro domains:
  IPR001179 FKBP-type peptidyl-prolyl cis-trans isomerase domain [PF00254] (384-474)
  IPR001179 FKBP-type peptidyl-prolyl cis-trans isomerase domain [PS50059] (389-477)
  IPR023566 Peptidyl-prolyl cis-trans isomerase Fpr3/Fpr4-like [PIRSF001473] (54-476)
  IPR041232 Nucleoplasmin-like domain [PF17800] (3-95)
  IPR046357 Peptidyl-prolyl cis-trans isomerase domain superfamily [G3DSA:3.10.50.40] (313-477)

Secondary structure (DSSP, 8-state):
--SS-EEEEEE---TTPPB--TTSEEEEEEEEEETTT--EEEE-TTSPPEEEETTSSSS-HHHHHHHTT-BTT-EEEEEE-GGGTTTTT-BTTTB-TT--EEEEEEEEEE-